Protein AF-A0A1S1Z281-F1 (afdb_monomer)

pLDDT: mean 70.64, std 21.1, range [28.56, 96.5]

Sequence (153 aa):
MIGERIKLLYGLDKRENVKALADKMGKSMSMVWKYPSYDYPPTALMDQIKKDFDGLEDRKAINWNWLFTGYGSMFMGEDFVPPQPPTPKNKLEELVIKMSEDIAFLKSKVITHDNFITGMQGALGKHKAYPEKVHTTNCKKLEVSDNQEDLAA

Nearest PDB structures (foldseek):
  3st9-assembly1_E  TM=6.601E-01  e=4.660E+00  Staphylococcus aureus subsp. aureus MW2

Radius of gyration: 29.27 Å; Cα contacts (8 Å, |Δi|>4): 91; chains: 1; bounding box: 63×63×65 Å

Structure (mmCIF, N/CA/C/O backbone):
data_AF-A0A1S1Z281-F1
#
_entry.id   AF-A0A1S1Z281-F1
#
loop_
_atom_site.group_PDB
_atom_site.id
_atom_site.type_symbol
_atom_site.label_atom_id
_atom_site.label_alt_id
_atom_site.label_comp_id
_atom_site.label_asym_id
_atom_site.label_entity_id
_atom_site.label_seq_id
_atom_site.pdbx_PDB_ins_code
_atom_site.Cartn_x
_atom_site.Cartn_y
_atom_site.Cartn_z
_atom_site.occupancy
_atom_site.B_iso_or_equiv
_atom_site.auth_seq_id
_atom_site.auth_comp_id
_atom_site.auth_asym_id
_atom_site.auth_atom_id
_atom_site.pdbx_PDB_model_num
ATOM 1 N N . MET A 1 1 ? 2.829 0.011 -14.319 1.00 83.94 1 MET A N 1
ATOM 2 C CA . MET A 1 1 ? 3.002 1.218 -13.476 1.00 83.94 1 MET A CA 1
ATOM 3 C C . MET A 1 1 ? 2.587 0.889 -12.046 1.00 83.94 1 MET A C 1
ATOM 5 O O . MET A 1 1 ? 1.839 -0.067 -11.867 1.00 83.94 1 MET A O 1
ATOM 9 N N . ILE A 1 2 ? 3.080 1.614 -11.036 1.00 90.38 2 ILE A N 1
ATOM 10 C CA . ILE A 1 2 ? 2.780 1.316 -9.621 1.00 90.38 2 ILE A CA 1
ATOM 11 C C . ILE A 1 2 ? 1.283 1.420 -9.304 1.00 90.38 2 ILE A C 1
ATOM 13 O O . ILE A 1 2 ? 0.754 0.579 -8.581 1.00 90.38 2 ILE A O 1
ATOM 17 N N . GLY A 1 3 ? 0.584 2.369 -9.928 1.00 90.06 3 GLY A N 1
ATOM 18 C CA . GLY A 1 3 ? -0.856 2.541 -9.778 1.00 90.06 3 GLY A CA 1
ATOM 19 C C . GLY A 1 3 ? -1.684 1.316 -10.188 1.00 90.06 3 GLY A C 1
ATOM 20 O O . GLY A 1 3 ? -2.565 0.899 -9.439 1.00 90.06 3 GLY A O 1
ATOM 21 N N . GLU A 1 4 ? -1.345 0.652 -11.298 1.00 90.62 4 GLU A N 1
ATOM 22 C CA . GLU A 1 4 ? -1.988 -0.614 -11.705 1.00 90.62 4 GLU A CA 1
ATOM 23 C C . GLU A 1 4 ? -1.766 -1.735 -10.682 1.00 90.62 4 GLU A C 1
ATOM 25 O O . GLU A 1 4 ? -2.636 -2.564 -10.432 1.00 90.62 4 GLU A O 1
ATOM 30 N N . ARG A 1 5 ? -0.606 -1.755 -10.025 1.00 92.19 5 ARG A N 1
ATOM 31 C CA . ARG A 1 5 ? -0.314 -2.761 -8.998 1.00 92.19 5 ARG A CA 1
ATOM 32 C C .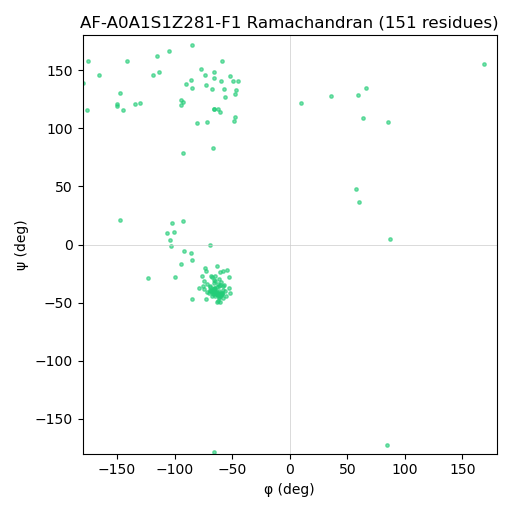 ARG A 1 5 ? -1.056 -2.477 -7.696 1.00 92.19 5 ARG A C 1
ATOM 34 O O . ARG A 1 5 ? -1.560 -3.407 -7.081 1.00 92.19 5 ARG A O 1
ATOM 41 N N . ILE A 1 6 ? -1.221 -1.209 -7.326 1.00 92.38 6 ILE A N 1
ATOM 42 C CA . ILE A 1 6 ? -2.098 -0.783 -6.219 1.00 92.38 6 ILE A CA 1
ATOM 43 C C . ILE A 1 6 ? -3.550 -1.168 -6.505 1.00 92.38 6 ILE A C 1
ATOM 45 O O . ILE A 1 6 ? -4.257 -1.661 -5.623 1.00 92.38 6 ILE A O 1
ATOM 49 N N . LYS A 1 7 ? -3.983 -0.970 -7.753 1.00 93.44 7 LYS A N 1
ATOM 50 C CA . LYS A 1 7 ? -5.303 -1.368 -8.230 1.00 93.44 7 LYS A CA 1
ATOM 51 C C . LYS A 1 7 ? -5.524 -2.870 -8.058 1.00 93.44 7 LYS A C 1
ATOM 53 O O . LYS A 1 7 ? -6.557 -3.249 -7.514 1.00 93.44 7 LYS A O 1
ATOM 58 N N . LEU A 1 8 ? -4.549 -3.697 -8.440 1.00 91.94 8 LEU A N 1
ATOM 59 C CA . LEU A 1 8 ? -4.588 -5.150 -8.243 1.00 91.94 8 LEU A CA 1
ATOM 60 C C . LEU A 1 8 ? -4.567 -5.545 -6.760 1.00 91.94 8 LEU A C 1
ATOM 62 O O . LEU A 1 8 ? -5.364 -6.383 -6.352 1.00 91.94 8 LEU A O 1
ATOM 66 N N . LEU A 1 9 ? -3.702 -4.923 -5.954 1.00 90.81 9 LEU A N 1
ATOM 67 C CA . LEU A 1 9 ? -3.507 -5.255 -4.538 1.00 90.81 9 LEU A CA 1
ATOM 68 C C . LEU A 1 9 ? -4.797 -5.120 -3.717 1.00 90.81 9 LEU A C 1
ATOM 70 O O . LEU A 1 9 ? -5.104 -5.980 -2.896 1.00 90.81 9 LEU A O 1
ATOM 74 N N . TYR A 1 10 ? -5.557 -4.050 -3.952 1.00 92.50 10 TYR A N 1
ATOM 75 C CA . TYR A 1 10 ? -6.810 -3.780 -3.241 1.00 92.50 10 TYR A CA 1
ATOM 76 C C . TYR A 1 10 ? -8.066 -4.087 -4.065 1.00 92.50 10 TYR A C 1
ATOM 78 O O . TYR A 1 10 ? -9.178 -3.899 -3.578 1.00 92.50 10 TYR A O 1
ATOM 86 N N . GLY A 1 11 ? -7.924 -4.533 -5.316 1.00 93.75 11 G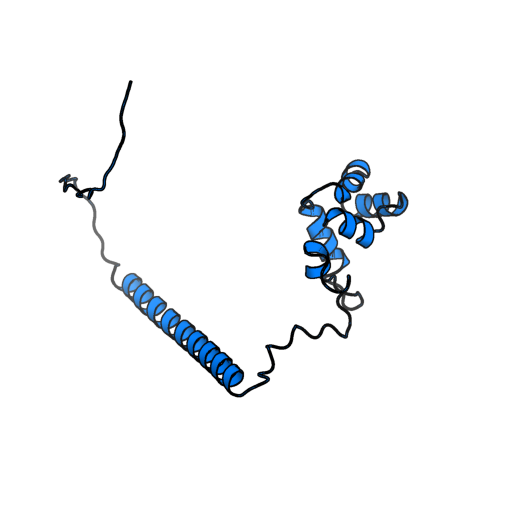LY A N 1
ATOM 87 C CA . GLY A 1 11 ? -9.047 -4.741 -6.230 1.00 93.75 11 GLY A CA 1
ATOM 88 C C . GLY A 1 11 ? -9.877 -3.471 -6.445 1.00 93.75 11 GLY A C 1
ATOM 89 O O . GLY A 1 11 ? -11.104 -3.519 -6.331 1.00 93.75 11 GLY A O 1
ATOM 90 N N . LEU A 1 12 ? -9.226 -2.336 -6.723 1.00 93.81 12 LEU A N 1
ATOM 91 C CA . LEU A 1 12 ? -9.875 -1.018 -6.835 1.00 93.81 12 LEU A CA 1
ATOM 92 C C . LEU A 1 12 ? -10.795 -0.869 -8.064 1.00 93.81 12 LEU A C 1
ATOM 94 O O . LEU A 1 12 ? -11.431 0.166 -8.221 1.00 93.81 12 LEU A O 1
ATOM 98 N N . ASP A 1 13 ? -10.925 -1.904 -8.900 1.00 92.56 13 ASP A N 1
ATOM 99 C CA . ASP A 1 13 ? -11.982 -2.006 -9.919 1.00 92.56 13 ASP A CA 1
ATOM 100 C C . ASP A 1 13 ? -13.388 -2.023 -9.308 1.00 92.56 13 ASP A C 1
ATOM 102 O O . ASP A 1 13 ? -14.358 -1.575 -9.922 1.00 92.56 13 ASP A O 1
ATOM 106 N N . LYS A 1 14 ? -13.512 -2.551 -8.085 1.00 94.38 14 LYS A N 1
ATOM 107 C CA . LYS A 1 14 ? -14.793 -2.665 -7.391 1.00 94.38 14 LYS A CA 1
ATOM 108 C C . LYS A 1 14 ? -14.998 -1.460 -6.490 1.00 94.38 14 LYS A C 1
ATOM 110 O O . LYS A 1 14 ? -14.215 -1.209 -5.575 1.00 94.38 14 LYS A O 1
ATOM 115 N N . ARG A 1 15 ? -16.121 -0.765 -6.676 1.00 94.19 15 ARG A N 1
ATOM 116 C CA . ARG A 1 15 ? -16.527 0.374 -5.835 1.00 94.19 15 ARG A CA 1
ATOM 117 C C . ARG A 1 15 ? -16.528 0.036 -4.340 1.00 94.19 15 ARG A C 1
ATOM 119 O O . ARG A 1 15 ? -16.146 0.873 -3.530 1.00 94.19 15 ARG A O 1
ATOM 126 N N . GLU A 1 16 ? -16.939 -1.177 -3.986 1.00 96.50 16 GLU A N 1
ATOM 127 C CA . GLU A 1 16 ? -16.960 -1.679 -2.606 1.00 96.50 16 GLU A CA 1
ATOM 128 C C . GLU A 1 16 ? -15.565 -1.682 -1.975 1.00 96.50 16 GLU A C 1
ATOM 130 O O . GLU A 1 16 ? -15.396 -1.210 -0.854 1.00 96.50 16 GLU A O 1
ATOM 135 N N . ASN A 1 17 ? -14.553 -2.115 -2.728 1.00 95.50 17 ASN A N 1
ATOM 136 C CA . ASN A 1 17 ? -13.170 -2.141 -2.266 1.00 95.50 17 ASN A CA 1
ATOM 137 C C . ASN A 1 17 ? -12.599 -0.731 -2.108 1.00 95.50 17 ASN A C 1
ATOM 139 O O . ASN A 1 17 ? -11.911 -0.446 -1.130 1.00 95.50 17 ASN A O 1
ATOM 143 N N . VAL A 1 18 ? -12.928 0.177 -3.033 1.00 95.88 18 VAL A N 1
ATOM 144 C CA . VAL A 1 18 ? -12.529 1.588 -2.918 1.00 95.88 18 VAL A CA 1
ATOM 145 C C . VAL A 1 18 ? -13.157 2.226 -1.686 1.00 95.88 18 VAL A C 1
ATOM 147 O O . VAL A 1 18 ? -12.474 2.943 -0.959 1.00 95.88 18 VAL A O 1
ATOM 150 N N . LYS A 1 19 ? -14.436 1.943 -1.422 1.00 96.50 19 LYS A N 1
ATOM 151 C CA . LYS A 1 19 ? -15.119 2.414 -0.216 1.00 96.50 19 LYS A CA 1
ATOM 152 C C . LYS A 1 19 ? -14.465 1.848 1.046 1.00 96.50 19 LYS A C 1
ATOM 154 O O . LYS A 1 19 ? -14.123 2.618 1.932 1.00 96.50 19 LYS A O 1
ATOM 159 N N . ALA A 1 20 ? -14.210 0.543 1.096 1.00 96.06 20 ALA A N 1
ATOM 160 C CA . ALA A 1 20 ? -13.569 -0.095 2.242 1.00 96.06 20 ALA A CA 1
ATOM 161 C C . ALA A 1 20 ? -12.170 0.481 2.529 1.00 96.06 20 ALA A C 1
ATOM 163 O O . ALA A 1 20 ? -11.828 0.736 3.684 1.00 96.06 20 ALA A O 1
ATOM 164 N N . LEU A 1 21 ? -11.366 0.730 1.490 1.00 95.38 21 LEU A N 1
ATOM 165 C CA . LEU A 1 21 ? -10.054 1.361 1.638 1.00 95.38 21 LEU A CA 1
ATOM 166 C C . LEU A 1 21 ? -10.171 2.830 2.078 1.00 95.38 2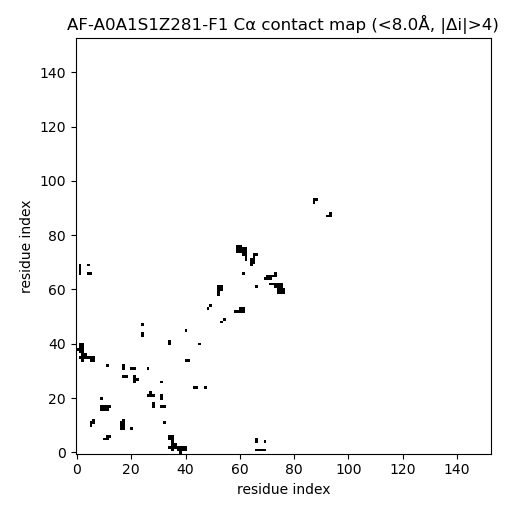1 LEU A C 1
ATOM 168 O O . LEU A 1 21 ? -9.407 3.281 2.930 1.00 95.38 21 LEU A O 1
ATOM 172 N N . ALA A 1 22 ? -11.143 3.567 1.540 1.00 95.69 22 ALA A N 1
ATOM 173 C CA . ALA A 1 22 ? -11.424 4.948 1.924 1.00 95.69 22 ALA A CA 1
ATOM 174 C C . ALA A 1 22 ? -11.817 5.062 3.405 1.00 95.69 22 ALA A C 1
ATOM 176 O O . ALA A 1 22 ? -11.237 5.877 4.125 1.00 95.69 22 ALA A O 1
ATOM 177 N N . ASP A 1 23 ? -12.714 4.188 3.866 1.00 96.44 23 ASP A N 1
ATOM 178 C CA . ASP A 1 23 ? -13.155 4.113 5.260 1.00 96.44 23 ASP A CA 1
ATOM 179 C C . ASP A 1 23 ? -11.979 3.757 6.188 1.00 96.44 23 ASP A C 1
ATOM 181 O O . ASP A 1 23 ? -11.784 4.407 7.215 1.00 96.44 23 ASP A O 1
ATOM 185 N N . LYS A 1 24 ? -11.124 2.799 5.793 1.00 93.62 24 LYS A N 1
ATOM 186 C CA . LYS A 1 24 ? -9.904 2.435 6.542 1.00 93.62 24 LYS A CA 1
ATOM 187 C C . LYS A 1 24 ? -8.925 3.599 6.704 1.00 93.62 24 LYS A C 1
ATOM 189 O O . LYS A 1 24 ? -8.350 3.769 7.776 1.00 93.62 24 LYS A O 1
ATOM 194 N N . MET A 1 25 ? -8.709 4.372 5.643 1.00 95.00 25 MET A N 1
ATOM 195 C CA . MET A 1 25 ? -7.739 5.472 5.633 1.00 95.00 25 MET A CA 1
ATOM 196 C C . MET A 1 25 ? -8.309 6.793 6.168 1.00 95.00 25 MET A C 1
ATOM 198 O O . MET A 1 25 ? -7.571 7.777 6.270 1.00 95.00 25 MET A O 1
ATOM 202 N N . GLY A 1 26 ? -9.618 6.863 6.436 1.00 95.12 26 GLY A N 1
ATOM 203 C CA . GLY A 1 26 ? -10.307 8.121 6.730 1.00 95.12 26 GLY A CA 1
ATOM 204 C C . GLY A 1 26 ? -10.206 9.125 5.574 1.00 95.12 26 GLY A C 1
ATOM 205 O O . GLY A 1 26 ? -10.010 10.322 5.797 1.00 95.12 26 GLY A O 1
ATOM 206 N N . LYS A 1 27 ? -10.257 8.644 4.326 1.00 95.00 27 LYS A N 1
ATOM 207 C CA . LYS A 1 27 ? -10.180 9.463 3.103 1.00 95.00 27 LYS A CA 1
ATOM 208 C C . LYS A 1 27 ? -11.488 9.393 2.326 1.00 95.00 27 LYS A C 1
ATOM 210 O O . LYS A 1 27 ? -12.297 8.497 2.519 1.00 95.00 27 LYS A O 1
ATOM 215 N N . SER A 1 28 ? -11.704 10.342 1.417 1.00 96.50 28 SER A N 1
ATOM 216 C CA . SER A 1 28 ? -12.861 10.287 0.525 1.00 96.50 28 SER A CA 1
ATOM 217 C C . SER A 1 28 ? -12.674 9.214 -0.552 1.00 96.50 28 SER A C 1
ATOM 219 O O . SER A 1 28 ? -11.578 9.020 -1.084 1.00 96.50 28 SER A O 1
ATOM 221 N N . MET A 1 29 ? -13.773 8.571 -0.951 1.00 95.12 29 MET A N 1
ATOM 222 C CA . MET A 1 29 ? -13.776 7.580 -2.036 1.00 95.12 29 MET A CA 1
ATOM 223 C C . MET A 1 29 ? -13.235 8.162 -3.355 1.00 95.12 29 MET A C 1
ATOM 225 O O . MET A 1 29 ? -12.533 7.479 -4.095 1.00 95.12 29 MET A O 1
ATOM 229 N N . SER A 1 30 ? -13.506 9.445 -3.625 1.00 94.06 30 SER A N 1
ATOM 230 C CA . SER A 1 30 ? -13.004 10.158 -4.807 1.00 94.06 30 SER A CA 1
ATOM 231 C C . SER A 1 30 ? -11.486 10.343 -4.811 1.00 94.06 30 SER A C 1
ATOM 233 O O . SER A 1 30 ? -10.888 10.383 -5.883 1.00 94.06 30 SER A O 1
ATOM 235 N N . MET A 1 31 ? -10.858 10.452 -3.636 1.00 93.50 31 MET A N 1
ATOM 236 C CA . MET A 1 31 ? -9.403 10.519 -3.512 1.00 93.50 31 MET A CA 1
ATOM 237 C C . MET A 1 31 ? -8.782 9.147 -3.785 1.00 93.50 31 MET A C 1
ATOM 239 O O . MET A 1 31 ? -7.844 9.045 -4.570 1.00 93.50 31 MET A O 1
ATOM 243 N N . VAL A 1 32 ? -9.340 8.090 -3.187 1.00 93.94 32 VAL A N 1
ATOM 244 C CA . VAL A 1 32 ? -8.826 6.717 -3.328 1.00 93.94 32 VAL A CA 1
ATOM 245 C C . VAL A 1 32 ? -8.948 6.207 -4.764 1.00 93.94 32 VAL A C 1
ATOM 247 O O . VAL A 1 32 ? -8.031 5.566 -5.271 1.00 93.94 32 VAL A O 1
ATOM 250 N N . TRP A 1 33 ? -10.030 6.557 -5.465 1.00 94.31 33 TRP A N 1
ATOM 251 C CA . TRP A 1 33 ? -10.226 6.189 -6.873 1.00 94.31 33 TRP A CA 1
ATOM 252 C C . TRP A 1 33 ? -9.129 6.735 -7.807 1.00 94.31 33 TRP A C 1
ATOM 254 O O . TRP A 1 33 ? -8.894 6.175 -8.872 1.00 94.31 33 TRP A O 1
ATOM 264 N N . LYS A 1 34 ? -8.430 7.811 -7.416 1.00 94.62 34 LYS A N 1
ATOM 265 C CA . LYS A 1 34 ? -7.336 8.409 -8.203 1.00 94.62 3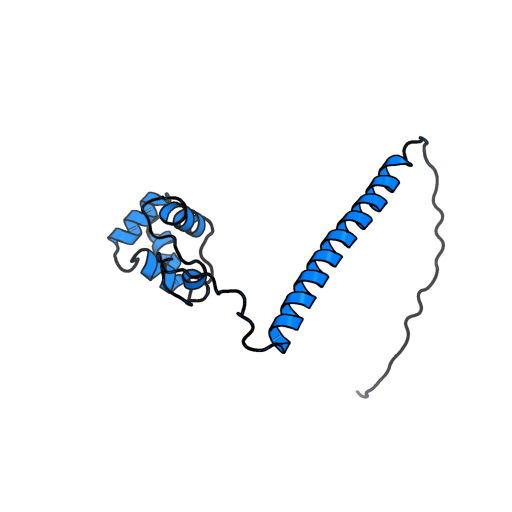4 LYS A CA 1
ATOM 266 C C . LYS A 1 34 ? -5.983 7.737 -7.979 1.00 94.62 34 LYS A C 1
ATOM 268 O O . LYS A 1 34 ? -5.062 7.980 -8.751 1.00 94.62 34 LYS A O 1
ATOM 273 N N . TYR A 1 35 ? -5.843 6.901 -6.950 1.00 92.25 35 TYR A N 1
ATOM 274 C CA . TYR A 1 35 ? -4.563 6.278 -6.601 1.00 92.25 35 TYR A CA 1
ATOM 275 C C . TYR A 1 35 ? -3.939 5.446 -7.728 1.00 92.25 35 TYR A C 1
ATOM 277 O O . TYR A 1 35 ? -2.730 5.569 -7.924 1.00 92.25 35 TYR A O 1
ATOM 285 N N . PRO A 1 36 ? -4.705 4.676 -8.527 1.00 90.94 36 PRO A N 1
ATOM 286 C CA . PRO A 1 36 ? -4.148 3.977 -9.682 1.00 90.94 36 PRO A CA 1
ATOM 287 C C . PRO A 1 36 ? -3.582 4.887 -10.780 1.00 90.94 36 PRO A C 1
ATOM 289 O O . PRO A 1 36 ? -2.809 4.422 -11.610 1.00 90.94 36 PRO A O 1
ATOM 292 N N . SER A 1 37 ? -3.963 6.165 -10.804 1.00 91.00 37 SER A N 1
ATOM 293 C CA . SER A 1 37 ? -3.506 7.137 -11.802 1.00 91.00 37 SER A CA 1
ATOM 294 C C . SER A 1 37 ? -2.262 7.911 -11.369 1.00 91.00 37 SER A C 1
ATOM 296 O O . SER A 1 37 ? -1.750 8.702 -12.154 1.00 91.00 37 SER A O 1
ATOM 298 N N . TYR A 1 38 ? -1.788 7.732 -10.132 1.00 88.44 38 TYR A N 1
ATOM 299 C CA . TYR A 1 38 ? -0.584 8.405 -9.664 1.00 88.44 38 TYR A CA 1
ATOM 300 C C . TYR A 1 38 ? 0.675 7.629 -10.046 1.00 88.44 38 TYR A C 1
ATOM 302 O O . TYR A 1 38 ? 0.778 6.423 -9.814 1.00 88.44 38 TYR A O 1
ATOM 310 N N . ASP A 1 39 ? 1.667 8.360 -10.553 1.00 86.88 39 ASP A N 1
ATOM 311 C CA . ASP A 1 39 ? 3.014 7.831 -10.780 1.00 86.88 39 ASP A CA 1
ATOM 312 C C . ASP A 1 39 ? 3.697 7.455 -9.463 1.00 86.88 39 ASP A C 1
ATOM 314 O O . ASP A 1 39 ? 4.463 6.494 -9.407 1.00 86.88 39 ASP A O 1
ATOM 318 N N . TYR A 1 40 ? 3.366 8.180 -8.389 1.00 87.94 40 TYR A N 1
ATOM 319 C CA . TYR A 1 40 ? 3.852 7.933 -7.040 1.00 87.94 40 TYR A CA 1
ATOM 320 C C . TYR A 1 40 ? 2.689 7.898 -6.044 1.00 87.94 40 TYR A C 1
ATOM 322 O O . TYR A 1 40 ? 1.946 8.877 -5.928 1.00 87.94 40 TYR A O 1
ATOM 330 N N . PRO A 1 41 ? 2.510 6.792 -5.303 1.00 88.75 41 PRO A N 1
ATOM 331 C CA . PRO A 1 41 ? 1.455 6.699 -4.311 1.00 88.75 41 PRO A CA 1
ATOM 332 C C . PRO A 1 41 ? 1.685 7.673 -3.150 1.00 88.75 41 PRO A C 1
ATOM 334 O O . PRO A 1 41 ? 2.822 7.861 -2.712 1.00 88.75 41 PRO A O 1
ATOM 337 N N . PRO A 1 42 ? 0.613 8.263 -2.597 1.00 92.12 42 PRO A N 1
ATOM 338 C CA . PRO A 1 42 ? 0.728 9.128 -1.434 1.00 92.12 42 PRO A CA 1
ATOM 339 C C . PRO A 1 42 ? 1.189 8.334 -0.207 1.00 92.12 42 PRO A C 1
ATOM 341 O O . PRO A 1 42 ? 0.804 7.178 -0.024 1.00 92.12 42 PRO A O 1
ATOM 344 N N . THR A 1 43 ? 1.932 8.985 0.689 1.00 92.50 43 THR A N 1
ATOM 345 C CA . THR A 1 43 ? 2.476 8.366 1.911 1.00 92.50 43 THR A CA 1
ATOM 346 C C . THR A 1 43 ? 1.406 7.655 2.739 1.00 92.50 43 THR A C 1
ATOM 348 O O . THR A 1 43 ? 1.606 6.520 3.145 1.00 92.50 43 THR A O 1
ATOM 351 N N . ALA A 1 44 ? 0.219 8.255 2.881 1.00 91.94 44 ALA A N 1
ATOM 352 C CA . ALA A 1 44 ? -0.890 7.650 3.622 1.00 91.94 44 ALA A CA 1
ATOM 353 C C . ALA A 1 44 ? -1.316 6.275 3.070 1.00 91.94 44 ALA A C 1
ATOM 355 O O . ALA A 1 44 ? -1.700 5.397 3.837 1.00 91.94 44 ALA A O 1
ATOM 356 N N . LEU A 1 45 ? -1.256 6.082 1.747 1.00 92.94 45 LEU A N 1
ATOM 357 C CA . LEU A 1 45 ? -1.550 4.790 1.131 1.00 92.94 45 LEU A CA 1
ATOM 358 C C . LEU A 1 45 ? -0.425 3.791 1.410 1.00 92.94 45 LEU A C 1
ATOM 360 O O . LEU A 1 45 ? -0.697 2.636 1.711 1.00 92.94 45 LEU A O 1
ATOM 364 N N . MET A 1 46 ? 0.827 4.238 1.345 1.00 91.94 46 MET A N 1
ATOM 365 C CA . MET A 1 46 ? 1.989 3.396 1.639 1.00 91.94 46 MET A CA 1
ATOM 366 C C . MET A 1 46 ? 1.996 2.918 3.093 1.00 91.94 46 MET A C 1
ATOM 368 O O . MET A 1 46 ? 2.271 1.748 3.350 1.00 91.94 46 MET A O 1
ATOM 372 N N . ASP A 1 47 ? 1.636 3.791 4.030 1.00 91.69 47 ASP A N 1
ATOM 373 C CA . ASP A 1 47 ? 1.499 3.447 5.446 1.00 91.69 47 ASP A CA 1
ATOM 374 C C . ASP A 1 47 ? 0.349 2.459 5.670 1.00 91.69 47 ASP A C 1
ATOM 376 O O . ASP A 1 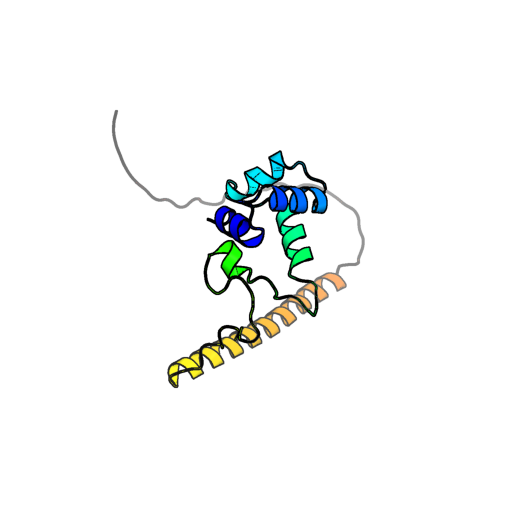47 ? 0.482 1.512 6.445 1.00 91.69 47 ASP A O 1
ATOM 380 N N . GLN A 1 48 ? -0.761 2.626 4.944 1.00 91.94 48 GLN A N 1
ATOM 381 C CA . GLN A 1 48 ? -1.876 1.684 4.987 1.00 91.94 48 GLN A CA 1
ATOM 382 C C . GLN A 1 48 ? -1.491 0.308 4.421 1.00 91.94 48 GLN A C 1
ATOM 384 O O . GLN A 1 48 ? -1.840 -0.703 5.025 1.00 91.94 48 GLN A O 1
ATOM 389 N N . ILE A 1 49 ? -0.731 0.258 3.321 1.00 90.56 49 ILE A N 1
ATOM 390 C CA . ILE A 1 49 ? -0.197 -0.991 2.752 1.00 90.56 49 ILE A CA 1
ATOM 391 C C . ILE A 1 49 ? 0.707 -1.684 3.775 1.00 90.56 49 ILE A C 1
ATOM 393 O O . ILE A 1 49 ? 0.496 -2.854 4.082 1.00 90.56 49 ILE A O 1
ATOM 397 N N . LYS A 1 50 ? 1.656 -0.961 4.381 1.00 88.75 50 LYS A N 1
ATOM 398 C CA . LYS A 1 50 ? 2.502 -1.510 5.455 1.00 88.75 50 LYS A CA 1
ATOM 399 C C . LYS A 1 50 ? 1.662 -2.073 6.600 1.00 88.75 50 LYS A C 1
ATOM 401 O O . LYS A 1 50 ? 1.913 -3.172 7.071 1.00 88.75 50 LYS A O 1
ATOM 406 N N . LYS A 1 51 ? 0.622 -1.356 7.025 1.00 87.94 51 LYS A N 1
ATOM 407 C CA . LYS A 1 51 ? -0.259 -1.802 8.111 1.00 87.94 51 LYS A CA 1
ATOM 408 C C . LYS A 1 51 ? -1.074 -3.048 7.753 1.00 87.94 51 LYS A C 1
ATOM 410 O O . LYS A 1 51 ? -1.299 -3.893 8.615 1.00 87.94 51 LYS A O 1
ATOM 415 N N . ASP A 1 52 ? -1.554 -3.150 6.516 1.00 86.00 52 ASP A N 1
ATOM 416 C CA . ASP A 1 52 ? -2.373 -4.281 6.075 1.00 86.00 52 ASP A CA 1
ATOM 417 C C . ASP A 1 52 ? -1.541 -5.556 5.821 1.00 86.00 52 ASP A C 1
ATOM 419 O O . ASP A 1 52 ? -2.095 -6.654 5.968 1.00 86.00 52 ASP A O 1
ATOM 423 N N . PHE A 1 53 ? -0.252 -5.416 5.466 1.00 80.62 53 PHE A N 1
ATOM 424 C CA . PHE A 1 53 ? 0.588 -6.513 4.962 1.00 80.62 53 PHE A CA 1
ATOM 425 C C . PHE A 1 53 ? 1.892 -6.797 5.743 1.00 80.62 53 PHE A C 1
ATOM 427 O O . PHE A 1 53 ? 2.293 -7.953 5.775 1.00 80.62 53 PHE A O 1
ATOM 434 N N . ASP A 1 54 ? 2.532 -5.826 6.408 1.00 73.31 54 ASP A N 1
ATOM 435 C CA . ASP A 1 54 ? 3.875 -5.981 7.021 1.00 73.31 54 ASP A CA 1
ATOM 436 C C . ASP A 1 54 ? 3.867 -6.188 8.555 1.00 73.31 54 ASP A C 1
ATOM 438 O O . ASP A 1 54 ? 4.883 -5.992 9.219 1.00 73.31 54 ASP A O 1
ATOM 442 N N . GLY A 1 55 ? 2.742 -6.577 9.161 1.00 61.06 55 GLY A N 1
ATOM 443 C CA . GLY A 1 55 ? 2.627 -6.603 10.629 1.00 61.06 55 GLY A CA 1
ATOM 444 C C . GLY A 1 55 ? 1.744 -7.691 11.227 1.00 61.06 55 GLY A C 1
ATOM 445 O O . GLY A 1 55 ? 1.247 -7.503 12.334 1.00 61.06 55 GLY A O 1
ATOM 446 N N . LEU A 1 56 ? 1.479 -8.786 10.509 1.00 57.06 56 LEU A N 1
ATOM 447 C CA . LEU A 1 56 ? 0.556 -9.826 10.972 1.00 57.06 56 LEU A CA 1
ATOM 448 C C . LEU A 1 56 ? 1.146 -11.220 10.752 1.00 57.06 56 LEU A C 1
ATOM 450 O O . LEU A 1 56 ? 1.417 -11.591 9.615 1.00 57.06 56 LEU A O 1
ATOM 454 N N . GLU A 1 57 ? 1.296 -11.980 11.843 1.00 55.53 57 GLU A N 1
ATOM 455 C CA . GLU A 1 57 ? 1.909 -13.323 11.871 1.00 55.53 57 GLU A CA 1
ATOM 456 C C . GLU A 1 57 ? 1.203 -14.341 10.951 1.00 55.53 57 GLU A C 1
ATOM 458 O O . GLU A 1 57 ? 1.844 -15.266 10.469 1.00 55.53 57 GLU A O 1
ATOM 463 N N . ASP A 1 58 ? -0.072 -14.110 10.612 1.00 60.75 58 ASP A N 1
ATOM 464 C CA . ASP A 1 58 ? -0.895 -14.991 9.763 1.00 60.75 58 ASP A CA 1
ATOM 465 C C . ASP A 1 58 ? -1.155 -14.455 8.339 1.00 60.75 58 ASP A C 1
ATOM 467 O O . ASP A 1 58 ? -2.013 -14.976 7.615 1.00 60.75 58 ASP A O 1
ATOM 471 N N . ARG A 1 59 ? -0.484 -13.379 7.900 1.00 63.28 59 ARG A N 1
ATOM 472 C CA . ARG A 1 59 ? -0.707 -12.816 6.552 1.00 63.28 59 ARG A CA 1
ATOM 473 C C . ARG A 1 59 ? 0.542 -12.840 5.694 1.00 63.28 59 ARG A C 1
ATOM 475 O O . ARG A 1 59 ? 1.655 -12.623 6.153 1.00 63.28 59 ARG A O 1
ATOM 482 N N . LYS A 1 60 ? 0.325 -13.045 4.393 1.00 69.31 60 LYS A N 1
ATOM 483 C CA . LYS A 1 60 ? 1.396 -12.987 3.403 1.00 69.31 60 LYS A CA 1
ATOM 484 C C . LYS A 1 60 ? 1.931 -11.557 3.319 1.00 69.31 60 LYS A C 1
ATOM 486 O O . LYS A 1 60 ? 1.195 -10.653 2.916 1.00 69.31 60 LYS A O 1
ATOM 491 N N . ALA A 1 61 ? 3.201 -11.381 3.675 1.00 79.62 61 ALA A N 1
ATOM 492 C CA . ALA A 1 61 ? 3.895 -10.109 3.537 1.00 79.62 61 ALA A CA 1
ATOM 493 C C . ALA A 1 61 ? 3.905 -9.672 2.069 1.00 79.62 61 ALA A C 1
ATOM 495 O O . ALA A 1 61 ? 4.045 -10.495 1.154 1.00 79.62 61 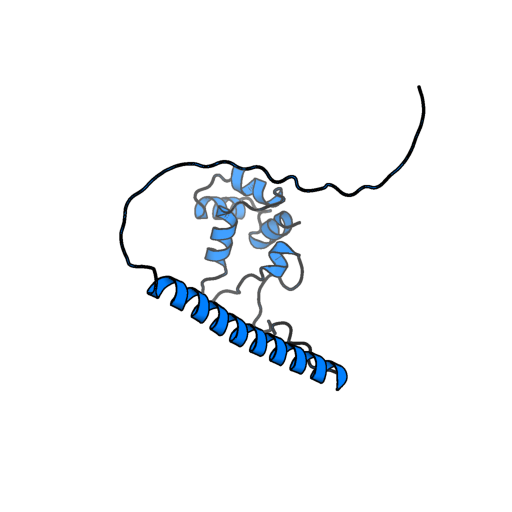ALA A O 1
ATOM 496 N N . ILE A 1 62 ? 3.733 -8.376 1.824 1.00 83.88 62 ILE A N 1
ATOM 497 C CA . ILE A 1 62 ? 3.778 -7.861 0.459 1.00 83.88 62 ILE A CA 1
ATOM 498 C C . ILE A 1 62 ? 5.223 -7.872 -0.038 1.00 83.88 62 ILE A C 1
ATOM 500 O O . ILE A 1 62 ? 6.158 -7.485 0.662 1.00 83.88 62 ILE A O 1
ATOM 504 N N . ASN A 1 63 ? 5.425 -8.297 -1.281 1.00 85.44 63 ASN A N 1
ATOM 505 C CA . ASN A 1 63 ? 6.716 -8.124 -1.922 1.00 85.44 63 ASN A CA 1
ATOM 506 C C . ASN A 1 63 ? 6.820 -6.688 -2.454 1.00 85.44 63 ASN A C 1
ATOM 508 O O . ASN A 1 63 ? 6.244 -6.333 -3.488 1.00 85.44 63 ASN A O 1
ATOM 512 N N . TRP A 1 64 ? 7.588 -5.854 -1.756 1.00 87.12 64 TRP A N 1
ATOM 513 C CA . TRP A 1 64 ? 7.824 -4.468 -2.156 1.00 87.12 64 TRP A CA 1
ATOM 514 C C . TRP A 1 64 ? 8.482 -4.350 -3.538 1.00 87.12 64 TRP A C 1
ATOM 516 O O . TRP A 1 64 ? 8.156 -3.425 -4.285 1.00 87.12 64 TRP A O 1
ATOM 526 N N . ASN A 1 65 ? 9.325 -5.310 -3.940 1.00 85.81 65 ASN A N 1
ATOM 527 C CA . ASN A 1 65 ? 9.908 -5.318 -5.285 1.00 85.81 65 ASN A CA 1
ATOM 528 C C . ASN A 1 65 ? 8.821 -5.494 -6.344 1.00 85.81 65 ASN A C 1
ATOM 530 O O . ASN A 1 65 ? 8.802 -4.754 -7.326 1.00 85.81 65 ASN A O 1
ATOM 534 N N . TRP A 1 66 ? 7.856 -6.384 -6.115 1.00 89.81 66 TRP A N 1
ATOM 535 C CA . TRP A 1 66 ? 6.721 -6.504 -7.021 1.00 89.81 66 TRP A CA 1
ATOM 536 C C . TRP A 1 66 ? 5.932 -5.194 -7.099 1.00 89.81 66 TRP A C 1
ATOM 538 O O . TRP A 1 66 ? 5.630 -4.735 -8.198 1.00 89.81 66 TRP A O 1
ATOM 548 N N . LEU A 1 67 ? 5.656 -4.534 -5.971 1.00 89.69 67 LEU A N 1
ATOM 549 C CA . LEU A 1 67 ? 4.878 -3.292 -5.972 1.00 89.69 67 LEU A CA 1
ATOM 550 C C . LEU A 1 67 ? 5.564 -2.166 -6.771 1.00 89.69 67 LEU A C 1
ATOM 552 O O . LEU A 1 67 ? 4.916 -1.488 -7.579 1.00 89.69 67 LEU A O 1
ATOM 556 N N . PHE A 1 68 ? 6.873 -1.973 -6.586 1.00 88.19 68 PHE A N 1
ATOM 557 C CA . PHE A 1 68 ? 7.615 -0.878 -7.219 1.00 88.19 68 PHE A CA 1
ATOM 558 C C . PHE A 1 68 ? 8.087 -1.198 -8.634 1.00 88.19 68 PHE A C 1
ATOM 560 O O . PHE A 1 68 ? 7.891 -0.392 -9.545 1.00 88.19 68 PHE A O 1
ATOM 567 N N . THR A 1 69 ? 8.676 -2.371 -8.850 1.00 86.00 69 THR A N 1
ATOM 568 C CA . THR A 1 69 ? 9.294 -2.730 -10.134 1.00 86.00 69 THR A CA 1
ATOM 569 C C . THR A 1 69 ? 8.380 -3.619 -10.970 1.00 86.00 69 THR A C 1
ATOM 571 O O . THR A 1 69 ? 8.371 -3.521 -12.195 1.00 86.00 69 THR A O 1
ATOM 574 N N . GLY A 1 70 ? 7.505 -4.400 -10.332 1.00 83.81 70 GLY A N 1
ATOM 575 C CA . GLY A 1 70 ? 6.708 -5.440 -10.991 1.00 83.81 70 GLY A CA 1
ATOM 576 C C . GLY A 1 70 ? 7.427 -6.778 -11.081 1.00 83.81 70 GLY A C 1
ATOM 577 O O . GLY A 1 70 ? 6.902 -7.690 -11.711 1.00 83.81 70 GLY A O 1
ATOM 578 N N . TYR A 1 71 ? 8.613 -6.895 -10.484 1.00 82.94 71 TYR A N 1
ATOM 579 C CA . TYR A 1 71 ? 9.397 -8.119 -10.500 1.00 82.94 71 TYR A CA 1
ATOM 580 C C . TYR A 1 71 ? 9.056 -9.028 -9.316 1.00 82.94 71 TYR A C 1
ATOM 582 O O . TYR A 1 71 ? 8.948 -8.569 -8.178 1.00 82.94 71 TYR A O 1
ATOM 590 N N . GLY A 1 72 ? 8.957 -10.331 -9.579 1.00 82.69 72 GLY A N 1
ATOM 591 C CA . GLY A 1 72 ? 8.631 -11.343 -8.574 1.00 82.69 72 GLY A CA 1
ATOM 592 C C . GLY A 1 72 ? 7.128 -11.508 -8.330 1.00 82.69 72 GLY A C 1
ATOM 593 O O . GLY A 1 72 ? 6.292 -10.963 -9.049 1.00 82.69 72 GLY A O 1
ATOM 594 N N . SER A 1 73 ? 6.779 -12.307 -7.324 1.00 83.75 73 SER A N 1
ATOM 595 C CA . SER A 1 73 ? 5.395 -12.533 -6.897 1.00 83.75 73 SER A CA 1
ATOM 596 C C . SER A 1 73 ? 4.860 -11.356 -6.081 1.00 83.75 73 SER A C 1
ATOM 598 O O . SER A 1 73 ? 5.620 -10.700 -5.377 1.00 83.75 73 SER A O 1
ATOM 600 N N . MET A 1 74 ? 3.543 -11.126 -6.130 1.00 82.88 74 MET A N 1
ATOM 601 C CA . MET A 1 74 ? 2.850 -10.075 -5.362 1.00 82.88 74 MET A CA 1
ATOM 602 C C . MET A 1 74 ? 3.077 -10.184 -3.853 1.00 82.88 74 MET A C 1
ATOM 604 O O . MET A 1 74 ? 3.274 -9.183 -3.167 1.00 82.88 74 MET A O 1
ATOM 608 N N . PHE A 1 75 ? 3.079 -11.412 -3.352 1.00 82.94 75 PHE A N 1
ATOM 609 C CA . PHE A 1 75 ? 3.316 -11.715 -1.955 1.00 82.94 75 PHE A CA 1
ATOM 610 C C . PHE A 1 75 ? 4.625 -12.479 -1.798 1.00 82.94 75 PHE A C 1
ATOM 612 O O . PHE A 1 75 ? 4.995 -13.269 -2.675 1.00 82.94 75 PHE A O 1
ATOM 619 N N . MET A 1 76 ? 5.287 -12.271 -0.666 1.00 74.19 76 MET A N 1
ATOM 620 C CA . MET A 1 76 ? 6.326 -13.168 -0.182 1.00 74.19 76 MET A CA 1
ATOM 621 C C . MET A 1 76 ? 5.643 -14.503 0.164 1.00 74.19 76 MET A C 1
ATOM 623 O O . MET A 1 76 ? 4.723 -14.538 0.982 1.00 74.19 76 MET A O 1
ATOM 627 N N . GLY A 1 77 ? 6.002 -15.581 -0.533 1.00 69.25 77 GLY A N 1
ATOM 628 C CA . GLY A 1 77 ? 5.617 -16.941 -0.140 1.00 69.25 77 GLY A CA 1
ATOM 629 C C . GLY A 1 77 ? 6.602 -17.511 0.883 1.00 69.25 77 GLY A C 1
ATOM 630 O O . GLY A 1 77 ? 7.661 -16.923 1.096 1.00 69.25 77 GLY A O 1
ATOM 631 N N . GLU A 1 78 ? 6.290 -18.679 1.454 1.00 53.91 78 GLU A N 1
ATOM 632 C CA . GLU A 1 78 ? 7.255 -19.484 2.233 1.00 53.91 78 GLU A CA 1
ATOM 633 C C . GLU A 1 78 ? 8.534 -19.798 1.428 1.00 53.91 78 GLU A C 1
ATOM 635 O O . GLU A 1 78 ? 9.598 -19.978 2.008 1.00 53.91 78 GLU A O 1
ATOM 640 N N . ASP A 1 79 ? 8.459 -19.736 0.093 1.00 49.16 79 ASP A N 1
ATOM 641 C CA . ASP A 1 79 ? 9.582 -19.934 -0.828 1.00 49.16 79 ASP A CA 1
ATOM 642 C C . ASP A 1 79 ? 10.302 -18.633 -1.233 1.00 49.16 79 ASP A C 1
ATOM 644 O O . ASP A 1 79 ? 10.981 -18.606 -2.266 1.00 49.16 79 ASP A O 1
ATOM 648 N N . PHE A 1 80 ? 10.176 -17.529 -0.477 1.00 51.72 80 PHE A N 1
ATOM 649 C CA . PHE A 1 80 ? 11.117 -16.414 -0.639 1.00 51.72 80 PHE A CA 1
ATOM 650 C C . PHE A 1 80 ? 12.498 -16.884 -0.182 1.00 51.72 80 PHE A C 1
ATOM 652 O O . PHE A 1 80 ? 12.929 -16.660 0.946 1.00 51.72 80 PHE A O 1
ATOM 659 N N . VAL A 1 81 ? 13.203 -17.548 -1.092 1.00 49.94 81 VAL A N 1
ATOM 660 C CA . VAL A 1 81 ? 14.644 -17.693 -1.030 1.00 49.94 81 VAL A CA 1
ATOM 661 C C . VAL A 1 81 ? 15.161 -16.293 -1.363 1.00 49.94 81 VAL A C 1
ATOM 663 O O . VAL A 1 81 ? 15.051 -15.888 -2.528 1.00 49.94 81 VAL A O 1
ATOM 666 N N . PRO A 1 82 ? 15.662 -15.505 -0.386 1.00 56.41 82 PRO A N 1
ATOM 667 C CA . PRO A 1 82 ? 16.391 -14.289 -0.726 1.00 56.41 82 PRO A CA 1
ATOM 668 C C . PRO A 1 82 ? 17.423 -14.676 -1.785 1.00 56.41 82 PRO A C 1
ATOM 670 O O . PRO A 1 82 ? 17.946 -15.789 -1.687 1.00 56.41 82 PRO A O 1
ATOM 673 N N . PRO A 1 83 ? 17.681 -13.842 -2.812 1.00 54.78 83 PRO A N 1
ATOM 674 C CA . PRO A 1 83 ? 18.652 -14.184 -3.843 1.00 54.78 83 PRO A CA 1
ATOM 675 C C . PRO A 1 83 ? 19.910 -14.666 -3.133 1.00 54.78 83 PRO A C 1
ATOM 677 O O . PRO A 1 83 ? 20.536 -13.887 -2.411 1.00 54.78 83 PRO A O 1
ATOM 680 N N . GLN A 1 84 ? 20.188 -15.974 -3.227 1.00 51.72 84 GLN A N 1
ATOM 681 C CA . GLN A 1 84 ? 21.323 -16.533 -2.513 1.00 51.72 84 GLN A CA 1
ATOM 682 C C . GLN A 1 84 ? 22.532 -15.743 -3.008 1.00 51.72 84 GLN A C 1
ATOM 684 O O . GLN A 1 84 ? 22.613 -15.499 -4.223 1.00 51.72 84 GLN A O 1
ATOM 689 N N . PRO A 1 85 ? 23.417 -15.273 -2.106 1.00 62.84 85 PRO A N 1
ATOM 690 C CA . PRO A 1 85 ? 24.657 -14.646 -2.537 1.00 62.84 85 PRO A CA 1
ATOM 691 C C . PRO A 1 85 ? 25.255 -15.554 -3.608 1.00 62.84 85 PRO A C 1
ATOM 693 O O . PRO A 1 85 ? 25.190 -16.773 -3.420 1.00 62.84 85 PRO A O 1
ATOM 696 N N . PRO A 1 86 ? 25.694 -14.999 -4.754 1.00 61.09 86 PRO A N 1
ATOM 697 C CA . PRO A 1 86 ? 26.024 -15.783 -5.933 1.00 61.09 86 PRO A CA 1
ATOM 698 C C . PRO A 1 86 ? 26.921 -16.931 -5.497 1.00 61.09 86 PRO A C 1
ATOM 700 O O . PRO A 1 86 ? 28.062 -16.708 -5.106 1.00 61.09 86 PRO A O 1
ATOM 703 N N . THR A 1 87 ? 26.372 -18.147 -5.472 1.00 59.53 87 THR A N 1
ATOM 704 C CA . THR A 1 87 ? 27.152 -19.322 -5.106 1.00 59.53 87 THR A CA 1
ATOM 705 C C . THR A 1 87 ? 28.237 -19.412 -6.162 1.00 59.53 87 THR A C 1
ATOM 707 O O . THR A 1 87 ? 27.878 -19.526 -7.342 1.00 59.53 87 THR A O 1
ATOM 710 N N . PRO A 1 88 ? 29.519 -19.285 -5.783 1.00 59.56 88 PRO A N 1
ATOM 711 C CA . PRO A 1 88 ? 30.591 -19.170 -6.749 1.00 59.56 88 PRO A CA 1
ATOM 712 C C . PRO A 1 88 ? 30.596 -20.436 -7.593 1.00 59.56 88 PRO A C 1
ATOM 714 O O . PRO A 1 88 ? 30.820 -21.538 -7.093 1.00 59.56 88 PRO A O 1
ATOM 717 N N . LYS A 1 89 ? 30.294 -20.294 -8.882 1.00 68.56 89 LYS A N 1
ATOM 718 C CA . LYS A 1 89 ? 30.226 -21.433 -9.806 1.00 68.56 89 LYS A CA 1
ATOM 719 C C . LYS A 1 89 ? 31.627 -21.953 -10.108 1.00 68.56 89 LYS A C 1
ATOM 721 O O . LYS A 1 89 ? 31.785 -23.113 -10.468 1.00 68.56 89 LYS A O 1
ATOM 726 N N . ASN A 1 90 ? 32.634 -21.093 -9.928 1.00 74.50 90 ASN A N 1
ATOM 727 C CA . ASN A 1 90 ? 34.035 -21.338 -10.234 1.00 74.50 90 ASN A CA 1
ATOM 728 C C . ASN A 1 90 ? 34.955 -20.716 -9.165 1.00 74.50 90 ASN A C 1
ATOM 730 O O . ASN A 1 90 ? 34.608 -19.711 -8.544 1.00 74.50 90 ASN A O 1
ATOM 734 N N . LYS A 1 91 ? 36.189 -21.231 -9.049 1.00 73.38 91 LYS A N 1
ATOM 735 C CA . LYS A 1 91 ? 37.236 -20.736 -8.122 1.00 73.38 91 LYS A CA 1
ATOM 736 C C . LYS A 1 91 ? 37.520 -19.230 -8.232 1.00 73.38 91 LYS A C 1
ATOM 738 O O . LYS A 1 91 ? 37.944 -18.608 -7.267 1.00 73.38 91 LYS A O 1
ATOM 743 N N . LEU A 1 92 ? 37.306 -18.643 -9.413 1.00 74.25 92 LEU A N 1
ATOM 744 C CA . LEU A 1 92 ? 37.503 -17.210 -9.637 1.00 74.25 92 LEU A CA 1
ATOM 745 C C . LEU A 1 92 ? 36.454 -16.368 -8.894 1.00 74.25 92 LEU A C 1
ATOM 747 O O . LEU A 1 92 ? 36.796 -15.349 -8.309 1.00 74.25 92 LEU A O 1
ATOM 751 N N . GLU A 1 93 ? 35.197 -16.810 -8.872 1.00 71.69 93 GLU A N 1
ATOM 752 C CA . GLU A 1 93 ? 34.115 -16.115 -8.163 1.00 71.69 93 GLU A CA 1
ATOM 753 C C . GLU A 1 93 ? 34.263 -16.265 -6.641 1.00 71.69 93 GLU A C 1
ATOM 755 O O . GLU A 1 93 ? 34.002 -15.319 -5.905 1.00 71.69 93 GLU A O 1
ATOM 760 N N . GLU A 1 94 ? 34.774 -17.410 -6.172 1.00 73.44 94 GLU A N 1
ATOM 761 C CA . GLU A 1 94 ? 35.076 -17.657 -4.753 1.00 73.44 94 GLU A CA 1
ATOM 762 C C . GLU A 1 94 ? 36.142 -16.684 -4.225 1.00 73.44 94 GLU A C 1
ATOM 764 O O . GLU A 1 94 ? 35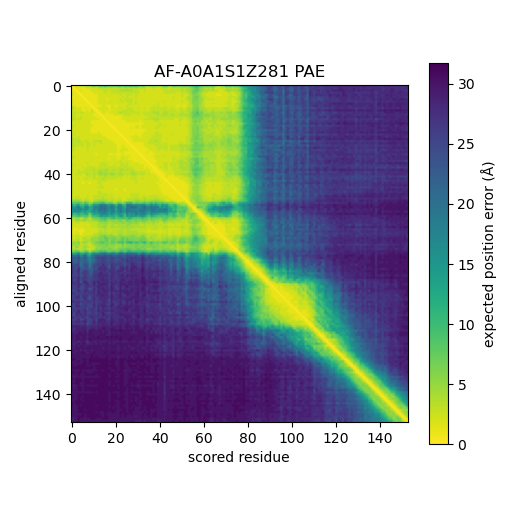.994 -16.095 -3.153 1.00 73.44 94 GLU A O 1
ATOM 769 N N . LEU A 1 95 ? 37.191 -16.450 -5.018 1.00 76.38 95 LEU A N 1
ATOM 770 C CA . LEU A 1 95 ? 38.234 -15.480 -4.689 1.00 76.38 95 LEU A CA 1
ATOM 771 C C . LEU A 1 95 ? 37.702 -14.043 -4.671 1.00 76.38 95 LEU A C 1
ATOM 773 O O . LEU A 1 95 ? 38.060 -13.285 -3.773 1.00 76.38 95 LEU A O 1
ATOM 777 N N . VAL A 1 96 ? 36.829 -13.666 -5.611 1.00 77.75 96 VAL A N 1
ATOM 778 C CA . VAL A 1 96 ? 36.231 -12.319 -5.646 1.00 77.75 96 VAL A CA 1
ATOM 779 C C . VAL A 1 96 ? 35.360 -12.066 -4.415 1.00 77.75 96 VAL A C 1
ATOM 781 O O . VAL A 1 96 ? 35.448 -10.991 -3.821 1.00 77.75 96 VAL A O 1
ATOM 784 N N . ILE A 1 97 ? 34.566 -13.053 -3.989 1.00 75.88 97 ILE A N 1
ATOM 785 C CA . ILE A 1 97 ? 33.741 -12.948 -2.778 1.00 75.88 97 ILE A CA 1
ATOM 786 C C . ILE A 1 97 ? 34.635 -12.780 -1.548 1.00 75.88 97 ILE A C 1
ATOM 788 O O . ILE A 1 97 ? 34.460 -11.816 -0.803 1.00 75.88 97 ILE A O 1
ATOM 792 N N . LYS A 1 98 ? 35.660 -13.624 -1.395 1.00 76.94 98 LYS A N 1
ATOM 793 C CA . LYS A 1 98 ? 36.609 -13.534 -0.278 1.00 76.94 98 LYS A CA 1
ATOM 794 C C . LYS A 1 98 ? 37.323 -12.179 -0.225 1.00 76.94 98 LYS A C 1
ATOM 796 O O . LYS A 1 98 ? 37.416 -11.561 0.829 1.00 76.94 98 LYS A O 1
ATOM 801 N N . MET A 1 99 ? 37.754 -11.666 -1.378 1.00 75.19 99 MET A N 1
ATOM 802 C CA . MET A 1 99 ? 38.352 -10.332 -1.469 1.00 75.19 99 MET A CA 1
ATOM 803 C C . MET A 1 99 ? 37.358 -9.228 -1.088 1.00 75.19 99 MET A C 1
ATOM 805 O O . MET A 1 99 ? 37.750 -8.241 -0.469 1.00 75.19 99 MET A O 1
ATOM 809 N N . SER A 1 100 ? 36.077 -9.372 -1.433 1.00 78.06 100 SER A N 1
ATOM 810 C CA . SER A 1 100 ? 35.050 -8.391 -1.070 1.00 78.06 100 SER A CA 1
ATOM 811 C C . SER A 1 100 ? 34.757 -8.367 0.437 1.00 78.06 100 SER A C 1
ATOM 813 O O . SER A 1 100 ? 34.587 -7.284 1.003 1.00 78.06 100 SER A O 1
ATOM 815 N N . GLU A 1 101 ? 34.783 -9.528 1.097 1.00 78.56 101 GLU A N 1
ATOM 816 C CA . GLU A 1 101 ? 34.640 -9.660 2.552 1.00 78.56 101 GLU A CA 1
ATOM 817 C C . GLU A 1 101 ? 35.843 -9.061 3.285 1.00 78.56 101 GLU A C 1
ATOM 819 O O . GLU A 1 101 ? 35.666 -8.272 4.215 1.00 78.56 101 GLU A O 1
ATOM 824 N N . ASP A 1 102 ? 37.059 -9.340 2.808 1.00 79.12 102 ASP A N 1
ATOM 825 C CA . ASP A 1 102 ? 38.287 -8.753 3.347 1.00 79.12 102 ASP A CA 1
ATOM 826 C C . ASP A 1 102 ? 38.289 -7.223 3.190 1.00 79.12 102 ASP A C 1
ATOM 828 O O . ASP A 1 102 ? 38.648 -6.499 4.119 1.00 79.12 102 ASP A O 1
ATOM 832 N N . ILE A 1 103 ? 37.815 -6.694 2.055 1.00 74.88 103 ILE A N 1
ATOM 833 C CA . ILE A 1 103 ? 37.659 -5.245 1.848 1.00 74.88 103 ILE A CA 1
ATOM 834 C C . ILE A 1 103 ? 36.622 -4.659 2.814 1.00 74.88 103 ILE A C 1
ATOM 836 O O . ILE A 1 103 ? 36.851 -3.583 3.370 1.00 74.88 103 ILE A O 1
ATOM 840 N N . ALA A 1 104 ? 35.486 -5.326 3.027 1.00 72.00 104 ALA A N 1
ATOM 841 C CA . ALA A 1 104 ? 34.463 -4.868 3.967 1.00 72.00 104 ALA A CA 1
ATOM 842 C C . ALA A 1 104 ? 34.978 -4.874 5.417 1.00 72.00 104 ALA A C 1
ATOM 844 O O . ALA A 1 104 ? 34.755 -3.915 6.160 1.00 72.00 104 ALA A O 1
ATOM 845 N N . PHE A 1 105 ? 35.732 -5.907 5.796 1.00 74.06 105 PHE A N 1
ATOM 846 C CA . PHE A 1 105 ? 36.392 -6.023 7.094 1.00 74.06 105 PHE A CA 1
ATOM 847 C C . PHE A 1 105 ? 37.482 -4.962 7.297 1.00 74.06 105 PHE A C 1
ATOM 849 O O . PHE A 1 105 ? 37.592 -4.362 8.368 1.00 74.06 105 PHE A O 1
ATOM 856 N N . LEU A 1 106 ? 38.274 -4.672 6.265 1.00 69.19 106 LEU A N 1
ATOM 857 C CA . LEU A 1 106 ? 39.266 -3.600 6.315 1.00 69.19 106 LEU A CA 1
ATOM 858 C C . LEU A 1 106 ? 38.593 -2.228 6.418 1.00 69.19 106 LEU A C 1
ATOM 860 O O . LEU A 1 106 ? 39.016 -1.407 7.229 1.00 69.19 106 LEU A O 1
ATOM 864 N N . LYS A 1 107 ? 37.505 -1.989 5.677 1.00 69.06 107 LYS A N 1
ATOM 865 C CA . LYS A 1 107 ? 36.723 -0.747 5.777 1.00 69.06 107 LYS A CA 1
ATOM 866 C C . LYS A 1 107 ? 36.135 -0.549 7.173 1.00 69.06 107 LYS A C 1
ATOM 868 O O . LYS A 1 107 ? 36.215 0.558 7.696 1.00 69.06 107 LYS A O 1
ATOM 873 N N . SER A 1 108 ? 35.597 -1.594 7.807 1.00 72.25 108 SER A N 1
ATOM 874 C CA . SER A 1 108 ? 35.049 -1.475 9.165 1.00 72.25 108 SER A CA 1
ATOM 875 C C . SER A 1 108 ? 36.132 -1.171 10.209 1.00 72.25 108 SER A C 1
ATOM 877 O O . SER A 1 108 ? 35.910 -0.336 11.086 1.00 72.25 108 SER A O 1
ATOM 879 N N . LYS A 1 109 ? 37.334 -1.749 10.068 1.00 67.19 109 LYS A N 1
ATOM 880 C CA . LYS A 1 109 ? 38.497 -1.431 10.917 1.00 67.19 109 LYS A CA 1
ATOM 881 C C . LYS A 1 109 ? 39.066 -0.026 10.695 1.00 67.19 109 LYS A C 1
ATOM 883 O O . LYS A 1 109 ? 39.499 0.614 11.655 1.00 67.19 109 LYS A O 1
ATOM 888 N N . VAL A 1 110 ? 39.061 0.473 9.461 1.00 59.53 110 VAL A N 1
ATOM 889 C CA . VAL A 1 110 ? 39.504 1.844 9.151 1.00 59.53 110 VAL A CA 1
ATOM 890 C C . VAL A 1 110 ? 38.546 2.871 9.766 1.00 59.53 110 VAL A C 1
ATOM 892 O O . VAL A 1 110 ? 39.000 3.790 10.443 1.00 59.53 110 VAL A O 1
ATOM 895 N N . ILE A 1 111 ? 37.229 2.643 9.681 1.00 53.69 111 ILE A N 1
ATOM 896 C CA . ILE A 1 111 ? 36.214 3.515 10.305 1.00 53.69 111 ILE A CA 1
ATOM 897 C C . ILE A 1 111 ? 36.383 3.581 11.836 1.00 53.69 111 ILE A C 1
ATOM 899 O O . ILE A 1 111 ? 36.181 4.634 12.442 1.00 53.69 111 ILE A O 1
ATOM 903 N N . THR A 1 112 ? 36.807 2.491 12.492 1.00 53.06 112 THR A N 1
ATOM 904 C CA . THR A 1 112 ? 37.099 2.522 13.938 1.00 53.06 112 THR A CA 1
ATOM 905 C C . THR A 1 112 ? 38.330 3.353 14.313 1.00 53.06 112 THR A C 1
ATOM 907 O O . THR A 1 112 ? 38.362 3.895 15.417 1.00 53.06 112 THR A O 1
ATOM 910 N N . HIS A 1 113 ? 39.312 3.510 13.420 1.00 46.72 113 HIS A N 1
ATOM 911 C CA . HIS A 1 113 ? 40.473 4.372 13.666 1.00 46.72 113 HIS A CA 1
ATOM 912 C C . HIS A 1 113 ? 40.158 5.860 13.447 1.00 46.72 113 HIS A C 1
ATOM 914 O O . HIS A 1 113 ? 40.605 6.691 14.239 1.00 46.72 113 HIS A O 1
ATOM 920 N N . ASP A 1 114 ? 39.336 6.200 12.452 1.00 49.31 114 ASP A N 1
ATOM 921 C CA . ASP A 1 114 ? 38.917 7.590 12.214 1.00 49.31 114 ASP A CA 1
ATOM 922 C C . ASP A 1 114 ? 38.076 8.130 13.384 1.00 49.31 114 ASP A C 1
ATOM 924 O O . ASP A 1 114 ? 38.312 9.239 13.870 1.00 49.31 114 ASP A O 1
ATOM 928 N N . ASN A 1 115 ? 37.193 7.298 13.952 1.00 50.91 115 ASN A N 1
ATOM 929 C CA . ASN A 1 115 ? 36.426 7.642 15.155 1.00 50.91 115 ASN A CA 1
ATOM 930 C C . ASN A 1 115 ? 37.310 7.840 16.407 1.00 50.91 115 ASN A C 1
ATOM 932 O O . ASN A 1 115 ? 36.949 8.607 17.302 1.00 50.91 115 ASN A O 1
ATOM 936 N N . PHE A 1 116 ? 38.479 7.191 16.479 1.00 44.25 116 PHE A N 1
ATOM 937 C CA . PHE A 1 116 ? 39.445 7.386 17.566 1.00 44.25 116 PHE A CA 1
ATOM 938 C C . PHE A 1 116 ? 40.200 8.722 17.435 1.00 44.25 116 PHE A C 1
ATOM 940 O O . PHE A 1 116 ? 40.404 9.415 18.436 1.00 44.25 116 PHE A O 1
ATOM 947 N N . ILE A 1 117 ? 40.555 9.143 16.213 1.00 47.44 117 ILE A N 1
ATOM 948 C CA . ILE A 1 117 ? 41.224 10.435 15.973 1.00 47.44 117 ILE A CA 1
ATOM 949 C C . ILE A 1 117 ? 40.270 11.614 16.217 1.00 47.44 117 ILE A C 1
ATOM 951 O O . ILE A 1 117 ? 40.656 12.582 16.882 1.00 47.44 117 ILE A O 1
ATOM 955 N N . THR A 1 118 ? 39.008 11.521 15.785 1.00 50.47 118 THR A N 1
ATOM 956 C CA . THR A 1 118 ? 37.990 12.546 16.089 1.00 50.47 118 THR A CA 1
ATOM 957 C C . THR A 1 118 ? 37.665 12.602 17.590 1.00 50.47 118 THR A C 1
ATOM 959 O O . THR A 1 118 ? 37.447 13.683 18.138 1.00 50.47 118 THR A O 1
ATOM 962 N N . GLY A 1 119 ? 37.721 11.462 18.291 1.00 44.41 119 GLY A N 1
ATOM 963 C CA . GLY A 1 119 ? 37.563 11.391 19.747 1.00 44.41 119 GLY A CA 1
ATOM 964 C C . GLY A 1 119 ? 38.684 12.086 20.534 1.00 44.41 119 GLY A C 1
ATOM 965 O O . GLY A 1 119 ? 38.405 12.761 21.526 1.00 44.41 119 GLY A O 1
ATOM 966 N N . MET A 1 120 ? 39.943 11.999 20.083 1.00 42.59 120 MET A N 1
ATOM 967 C CA . MET A 1 120 ? 41.065 12.675 20.756 1.00 42.59 120 MET A CA 1
ATOM 968 C C . MET A 1 120 ? 41.093 14.195 20.528 1.00 42.59 120 MET A C 1
ATOM 970 O O . MET A 1 120 ? 41.482 14.934 21.435 1.00 42.59 120 MET A O 1
ATOM 974 N N . GLN A 1 121 ? 40.622 14.695 19.380 1.00 47.34 121 GLN A N 1
ATOM 975 C CA . GLN A 1 121 ? 40.495 16.144 19.146 1.00 47.34 121 GLN A CA 1
ATOM 976 C C . GLN A 1 121 ? 39.423 16.799 20.040 1.00 47.34 121 GLN A C 1
ATOM 978 O O . GLN A 1 121 ? 39.572 17.957 20.427 1.00 47.34 121 GLN A O 1
ATOM 983 N N . GLY A 1 122 ? 38.391 16.053 20.451 1.00 45.53 122 GLY A N 1
ATOM 984 C CA . GLY A 1 122 ? 37.384 16.526 21.409 1.00 45.53 122 GLY A CA 1
ATOM 985 C C . GLY A 1 122 ? 37.869 16.614 22.865 1.00 45.53 122 GLY A C 1
ATOM 986 O O . GLY A 1 122 ? 37.282 17.347 23.663 1.00 45.53 122 GLY A O 1
ATOM 987 N N . ALA A 1 123 ? 38.943 15.901 23.227 1.00 45.97 123 ALA A N 1
ATOM 988 C CA . ALA A 1 123 ? 39.428 15.801 24.608 1.00 45.97 123 ALA A CA 1
ATOM 989 C C . ALA A 1 123 ? 40.533 16.815 24.976 1.00 45.97 123 ALA A C 1
ATOM 991 O O . ALA A 1 123 ? 40.746 17.067 26.160 1.00 45.97 123 ALA A O 1
ATOM 992 N N . LEU A 1 124 ? 41.197 17.441 23.995 1.00 45.62 124 LEU A N 1
ATOM 993 C CA . LEU A 1 124 ? 42.300 18.397 24.218 1.00 45.62 124 LEU A CA 1
ATOM 994 C C . LEU A 1 124 ? 41.928 19.883 24.022 1.00 45.62 124 LEU A C 1
ATOM 996 O O . LEU A 1 124 ? 42.782 20.752 24.161 1.00 45.62 124 LEU A O 1
ATOM 1000 N N . GLY A 1 125 ? 40.659 20.210 23.754 1.00 43.03 125 GLY A N 1
ATOM 1001 C CA . GLY A 1 125 ? 40.214 21.581 23.448 1.00 43.03 125 GLY A CA 1
ATOM 1002 C C . GLY A 1 125 ? 39.542 22.369 24.582 1.00 43.03 125 GLY A C 1
ATOM 1003 O O . GLY A 1 125 ? 38.954 23.415 24.317 1.00 43.03 125 GLY A O 1
ATOM 1004 N N . LYS A 1 126 ? 39.562 21.900 25.838 1.00 49.97 126 LYS A N 1
ATOM 1005 C CA . LYS A 1 126 ? 38.967 22.633 26.973 1.00 49.97 126 LYS A CA 1
ATOM 1006 C C . LYS A 1 126 ? 39.995 23.528 27.669 1.00 49.97 126 LYS A C 1
ATOM 1008 O O . LYS A 1 126 ? 40.443 23.191 28.755 1.00 49.97 126 LYS A O 1
ATOM 1013 N N . HIS A 1 127 ? 40.312 24.694 27.106 1.00 36.69 127 HIS A N 1
ATOM 1014 C CA . HIS A 1 127 ? 40.789 25.832 27.904 1.00 36.69 127 HIS A CA 1
ATOM 1015 C C . HIS A 1 127 ? 40.334 27.174 27.301 1.00 36.69 127 HIS A C 1
ATOM 1017 O O . HIS A 1 127 ? 40.442 27.419 26.106 1.00 36.69 127 HIS A O 1
ATOM 1023 N N . LYS A 1 128 ? 39.758 28.003 28.178 1.00 42.62 128 LYS A N 1
ATOM 1024 C CA . LYS A 1 128 ? 39.165 29.338 27.974 1.00 42.62 128 LYS A CA 1
ATOM 1025 C C . LYS A 1 128 ? 40.098 30.327 27.248 1.00 42.62 128 LYS A C 1
ATOM 1027 O O . LYS A 1 128 ? 41.261 30.390 27.625 1.00 42.62 128 LYS A O 1
ATOM 1032 N N . ALA A 1 129 ? 39.550 31.215 26.404 1.00 31.42 129 ALA A N 1
ATOM 1033 C CA . ALA A 1 129 ? 39.479 32.677 26.634 1.00 31.42 129 ALA A CA 1
ATOM 1034 C C . ALA A 1 129 ? 39.052 33.478 25.373 1.00 31.42 129 ALA A C 1
ATOM 1036 O O . ALA A 1 129 ? 39.190 33.025 24.247 1.00 31.42 129 ALA A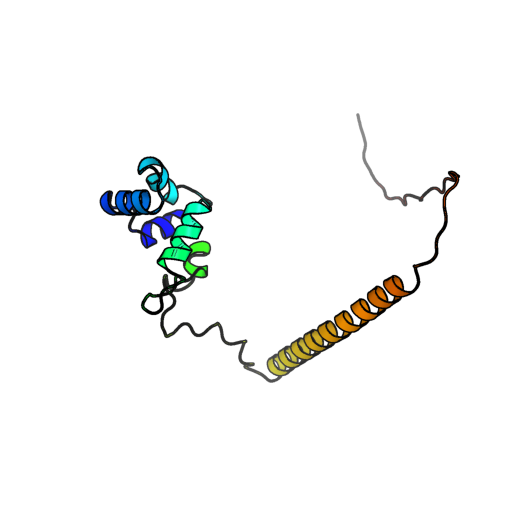 O 1
ATOM 1037 N N . TYR A 1 130 ? 38.490 34.655 25.652 1.00 28.56 130 TYR A N 1
ATOM 1038 C CA . TYR A 1 130 ? 37.791 35.686 24.858 1.00 28.56 130 TYR A CA 1
ATOM 1039 C C . TYR A 1 130 ? 38.641 36.443 23.779 1.00 28.56 130 TYR A C 1
ATOM 1041 O O . TYR A 1 130 ? 39.794 36.077 23.578 1.00 28.56 130 TYR A O 1
ATOM 1049 N N . PRO A 1 131 ? 38.084 37.430 23.025 1.00 59.44 131 PRO A N 1
ATOM 1050 C CA . PRO A 1 131 ? 38.187 37.557 21.563 1.00 59.44 131 PRO A CA 1
ATOM 1051 C C . PRO A 1 131 ? 39.157 38.662 21.092 1.00 59.44 131 PRO A C 1
ATOM 1053 O O . PRO A 1 131 ? 39.467 39.549 21.872 1.00 59.44 131 PRO A O 1
ATOM 1056 N N . GLU A 1 132 ? 39.538 38.698 19.805 1.00 30.83 132 GLU A N 1
ATOM 1057 C CA . GLU A 1 132 ? 39.722 39.953 19.039 1.00 30.83 132 GLU A CA 1
ATOM 1058 C C . GLU A 1 132 ? 40.145 39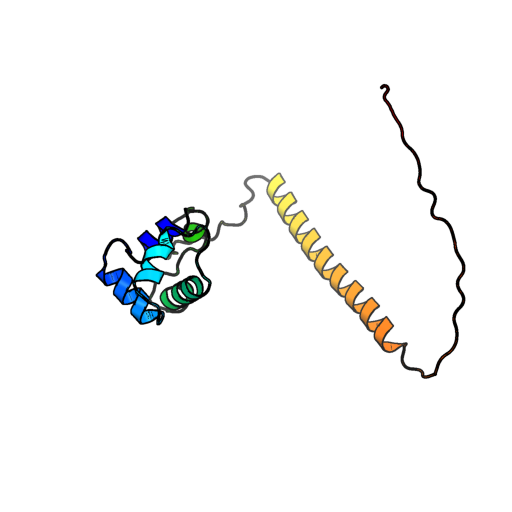.739 17.567 1.00 30.83 132 GLU A C 1
ATOM 1060 O O . GLU A 1 132 ? 41.020 38.940 17.260 1.00 30.83 132 GLU A O 1
ATOM 1065 N N . LYS A 1 133 ? 39.531 40.564 16.702 1.00 35.09 133 LYS A N 1
ATOM 1066 C CA . LYS A 1 133 ? 40.064 41.259 15.507 1.00 35.09 133 LYS A CA 1
ATOM 1067 C C . LYS A 1 133 ? 40.582 40.474 14.284 1.00 35.09 133 LYS A C 1
ATOM 1069 O O . LYS A 1 133 ? 41.684 39.950 14.236 1.00 35.09 133 LYS A O 1
ATOM 1074 N N . VAL A 1 134 ? 39.760 40.576 13.233 1.00 44.03 134 VAL A N 1
ATOM 1075 C CA . VAL A 1 134 ? 40.068 40.979 11.842 1.00 44.03 134 VAL A CA 1
ATOM 1076 C C . VAL A 1 134 ? 41.555 41.106 11.478 1.00 44.03 134 VAL A C 1
ATOM 1078 O O . VAL A 1 134 ? 42.220 42.014 11.958 1.00 44.03 134 VAL A O 1
ATOM 1081 N N . HIS A 1 135 ? 41.995 40.341 10.474 1.00 32.19 135 HIS A N 1
ATOM 1082 C CA . HIS A 1 135 ? 42.799 40.876 9.372 1.00 32.19 135 HIS A CA 1
ATOM 1083 C C . HIS A 1 135 ? 42.549 40.077 8.087 1.00 32.19 135 HIS A C 1
ATOM 1085 O O . HIS A 1 135 ? 42.770 38.873 8.005 1.00 32.19 135 HIS A O 1
ATOM 1091 N N . THR A 1 136 ? 42.050 40.791 7.083 1.00 46.28 136 THR A N 1
ATOM 1092 C CA . THR A 1 136 ? 42.010 40.404 5.676 1.00 46.28 136 THR A CA 1
ATOM 1093 C C . THR A 1 136 ? 43.420 40.352 5.098 1.00 46.28 136 THR A C 1
ATOM 1095 O O . THR A 1 136 ? 44.138 41.347 5.197 1.00 46.28 136 THR A O 1
ATOM 1098 N N . THR A 1 137 ? 43.749 39.294 4.361 1.00 35.81 137 THR A N 1
ATOM 1099 C CA . THR A 1 137 ? 44.716 39.389 3.261 1.00 35.81 137 THR A CA 1
ATOM 1100 C C . THR A 1 137 ? 44.394 38.374 2.171 1.00 35.81 137 THR A C 1
ATOM 1102 O O . THR A 1 137 ? 44.335 37.168 2.391 1.00 35.81 137 THR A O 1
ATOM 1105 N N . ASN A 1 138 ? 44.164 38.931 0.983 1.00 34.41 138 ASN A N 1
ATOM 1106 C CA . ASN A 1 138 ? 44.093 38.277 -0.315 1.00 34.41 138 ASN A CA 1
ATOM 1107 C C . ASN A 1 138 ? 45.222 37.265 -0.530 1.00 34.41 138 ASN A C 1
ATOM 1109 O O . ASN A 1 138 ? 46.379 37.607 -0.311 1.00 34.41 138 ASN A O 1
ATOM 1113 N N . CYS A 1 139 ? 44.903 36.130 -1.155 1.00 30.77 139 CYS A N 1
ATOM 1114 C CA . CYS A 1 139 ? 45.812 35.492 -2.103 1.00 30.77 139 CYS A CA 1
ATOM 1115 C C . CYS A 1 139 ? 45.014 34.841 -3.238 1.00 30.77 139 CYS A C 1
ATOM 1117 O O . CYS A 1 139 ? 44.210 33.934 -3.038 1.00 30.77 139 CYS A O 1
ATOM 1119 N N . LYS A 1 140 ? 45.253 35.391 -4.430 1.00 44.19 140 LYS A N 1
ATOM 1120 C CA . LYS A 1 140 ? 44.747 35.001 -5.745 1.00 44.19 140 LYS A CA 1
ATOM 1121 C C . LYS A 1 140 ? 44.886 33.493 -5.960 1.00 44.19 140 LYS A C 1
ATOM 1123 O O . LYS A 1 140 ? 45.986 32.962 -5.817 1.00 44.19 140 LYS A O 1
ATOM 1128 N N . LYS A 1 141 ? 43.810 32.827 -6.382 1.00 39.31 141 LYS A N 1
ATOM 1129 C CA . LYS A 1 141 ? 43.918 31.509 -7.009 1.00 39.31 141 LYS A CA 1
ATOM 1130 C C . LYS A 1 141 ? 43.952 31.711 -8.519 1.00 39.31 141 LYS A C 1
ATOM 1132 O O . LYS A 1 141 ? 43.056 32.332 -9.079 1.00 39.31 141 LYS A O 1
ATOM 1137 N N . LEU A 1 142 ? 45.053 31.255 -9.113 1.00 36.38 142 LEU A N 1
ATOM 1138 C CA . LEU A 1 142 ? 45.252 31.134 -10.547 1.00 36.38 142 LEU A CA 1
ATOM 1139 C C . LEU A 1 142 ? 44.138 30.269 -11.148 1.00 36.38 142 LEU A C 1
ATOM 1141 O O . LEU A 1 142 ? 43.942 29.139 -10.700 1.00 36.38 142 LEU A O 1
ATOM 1145 N N . GLU A 1 143 ? 43.464 30.787 -12.169 1.00 38.78 143 GLU A N 1
ATOM 1146 C CA . GLU A 1 143 ? 42.721 29.973 -13.126 1.00 38.78 143 GLU A CA 1
ATOM 1147 C C . GLU A 1 143 ? 43.658 29.664 -14.296 1.00 38.78 143 GLU A C 1
ATOM 1149 O O . GLU A 1 143 ? 44.272 30.559 -14.882 1.00 38.78 143 GLU A O 1
ATOM 1154 N N . VAL A 1 144 ? 43.838 28.368 -14.540 1.00 38.53 144 VAL A N 1
ATOM 1155 C CA . VAL A 1 144 ? 44.579 27.807 -15.669 1.00 38.53 144 VAL A CA 1
ATOM 1156 C C . VAL A 1 144 ? 43.626 27.700 -16.857 1.00 38.53 144 VAL A C 1
ATOM 1158 O O . VAL A 1 144 ? 42.442 27.412 -16.688 1.00 38.53 144 VAL A O 1
ATOM 1161 N N . SER A 1 145 ? 44.191 27.991 -18.024 1.00 40.00 145 SER A N 1
ATOM 1162 C CA . SER A 1 145 ? 43.610 28.055 -19.358 1.00 40.00 145 SER A CA 1
ATOM 1163 C C . SER A 1 145 ? 42.964 26.753 -19.835 1.00 40.00 145 SER A C 1
ATOM 1165 O O . SER A 1 145 ? 43.308 25.672 -19.370 1.00 40.00 145 SER A O 1
ATOM 1167 N N . ASP A 1 146 ? 42.055 26.871 -20.803 1.00 40.12 146 ASP A N 1
ATOM 1168 C CA . ASP A 1 146 ? 42.283 26.488 -22.211 1.00 40.12 146 ASP A CA 1
ATOM 1169 C C . ASP A 1 146 ? 41.014 26.877 -23.008 1.00 40.12 146 ASP A C 1
ATOM 1171 O O . ASP A 1 146 ? 39.900 26.616 -22.563 1.00 40.12 146 ASP A O 1
ATOM 1175 N N . ASN A 1 147 ? 41.127 27.813 -23.965 1.00 38.59 147 ASN A N 1
ATOM 1176 C CA . ASN A 1 147 ? 41.183 27.585 -25.427 1.00 38.59 147 ASN A CA 1
ATOM 1177 C C . ASN A 1 147 ? 39.923 26.850 -25.947 1.00 38.59 147 ASN A C 1
ATOM 1179 O O . ASN A 1 147 ? 39.563 25.809 -25.421 1.00 38.59 147 ASN A O 1
ATOM 1183 N N . GLN A 1 148 ? 39.190 27.277 -26.976 1.00 39.69 148 GLN A N 1
ATOM 1184 C CA . GLN A 1 148 ? 39.532 28.012 -28.194 1.00 39.69 148 GLN A CA 1
ATOM 1185 C C . GLN A 1 148 ? 38.211 28.313 -28.945 1.00 39.69 148 GLN A C 1
ATOM 1187 O O . GLN A 1 148 ? 37.257 27.564 -28.762 1.00 39.69 148 GLN A O 1
ATOM 1192 N N . GLU A 1 149 ? 38.238 29.334 -29.818 1.00 44.25 149 GLU A N 1
ATOM 1193 C CA . GLU A 1 149 ? 37.529 29.412 -31.124 1.00 44.25 149 GLU A CA 1
ATOM 1194 C C . GLU A 1 149 ? 35.972 29.452 -31.108 1.00 44.25 149 GLU A C 1
ATOM 1196 O O . GLU A 1 149 ? 35.308 28.720 -30.395 1.00 44.25 149 GLU A O 1
ATOM 1201 N N . ASP A 1 150 ? 35.249 30.302 -31.840 1.00 43.03 150 ASP A N 1
ATOM 1202 C CA . ASP A 1 150 ? 35.535 30.926 -33.125 1.00 43.03 150 ASP A CA 1
ATOM 1203 C C . ASP A 1 150 ? 34.570 32.097 -33.421 1.00 43.03 150 ASP A C 1
ATOM 1205 O O . ASP A 1 150 ? 33.395 32.083 -33.062 1.00 43.03 150 ASP A O 1
ATOM 1209 N N . LEU A 1 151 ? 35.139 33.095 -34.097 1.00 46.12 151 LEU A N 1
ATOM 1210 C CA . LEU A 1 151 ? 34.641 33.891 -35.226 1.00 46.12 151 LEU A CA 1
ATOM 1211 C C . LEU A 1 151 ? 33.152 34.300 -35.381 1.00 46.12 151 LEU A C 1
ATOM 1213 O O . LEU A 1 151 ? 32.257 33.495 -35.610 1.00 46.12 151 LEU A O 1
ATOM 1217 N N . ALA A 1 152 ? 33.034 35.623 -35.567 1.00 49.53 152 ALA A N 1
ATOM 1218 C CA . ALA A 1 152 ? 32.234 36.330 -36.578 1.00 49.53 152 ALA A CA 1
ATOM 1219 C C . ALA A 1 152 ? 30.748 36.614 -36.290 1.00 49.53 152 ALA A C 1
ATOM 1221 O O . ALA A 1 152 ? 29.880 35.770 -36.496 1.00 49.53 152 ALA A O 1
ATOM 1222 N N . ALA A 1 153 ? 30.454 37.882 -35.980 1.00 49.28 153 ALA A N 1
ATOM 1223 C CA . ALA A 1 153 ? 29.795 38.817 -36.908 1.00 49.28 153 ALA A CA 1
ATOM 1224 C C . ALA A 1 153 ? 29.798 40.243 -36.333 1.00 49.28 153 ALA A C 1
ATOM 1226 O O . ALA A 1 153 ? 29.468 40.395 -35.136 1.00 49.28 153 ALA A O 1
#

Organism: Flammeovirga pacifica (NCBI:txid915059)

Foldseek 3Di:
DLLVLLCVVQVLVDLVSLVVVCVVLVHDSVVSNCSSVDPDGDPSVVVVLCVVAVDDPPHFHADVCCNNVVPDDRTDDVPPPPPPPPPPPDPVVVVVVVVVVVVVVVVVVVVVVVVVVVVVVVVPPPDDDDDDDDDDDDDDDDDDDDDDDDDDD

Solvent-accessible surface area (backbone atoms only — not comparable to full-atom values): 9646 Å² total; per-residue (Å²): 110,42,11,59,44,52,29,62,75,57,43,50,87,37,69,67,39,28,42,54,52,10,64,73,68,76,47,54,49,76,61,52,69,48,45,47,77,29,89,66,75,56,67,72,58,55,53,48,48,43,64,77,25,71,73,49,98,91,50,64,32,61,24,63,55,18,49,71,76,61,51,75,54,67,46,47,54,99,78,63,68,68,83,67,74,80,73,55,89,46,76,67,48,46,51,52,52,54,52,51,51,52,51,51,53,49,52,56,55,50,54,57,51,54,56,50,55,58,50,52,61,71,71,74,67,88,73,91,81,85,89,84,83,91,80,90,78,90,79,86,78,84,83,80,87,79,89,78,88,81,87,88,134

Secondary structure (DSSP, 8-state):
-HHHHHHHHHTTTSHHHHHHHHHHHT--HHHHTTGGG-SS--HHHHHHHHHHHSS-TTSPPB-HHHHHH--S-SB--TT---------SSHHHHHHHHHHHHHHHHHHHHHHHHHHHHHHHHHS---------------PPPPPP--------

Mean predicted aligned error: 19.01 Å